Protein AF-A0A6J4Y2L5-F1 (afdb_monomer_lite)

Radius of gyration: 16.48 Å; chains: 1; bounding box: 26×40×36 Å

pLDDT: mean 70.25, std 11.2, range [42.5, 88.0]

Sequence (55 aa):
MDERRAENQNSRLISPIPWTDVMFLFSGHRDITNDPFFTDNLLYILLEKPLKPEL

Structure (mmCIF, N/CA/C/O backbone):
data_AF-A0A6J4Y2L5-F1
#
_entry.id   AF-A0A6J4Y2L5-F1
#
loop_
_atom_site.group_PDB
_atom_site.id
_atom_site.type_symbol
_atom_site.label_atom_id
_atom_site.label_alt_id
_atom_site.label_comp_id
_atom_site.label_asym_id
_atom_site.label_entity_id
_atom_site.label_seq_id
_atom_site.pdbx_PDB_ins_code
_atom_site.Cartn_x
_atom_site.Cartn_y
_atom_site.Cartn_z
_atom_site.occupancy
_atom_site.B_iso_or_equiv
_atom_site.auth_seq_id
_atom_site.auth_comp_id
_atom_site.auth_asym_id
_atom_site.auth_atom_id
_atom_site.pdbx_PDB_model_num
ATOM 1 N N . MET A 1 1 ? -8.182 29.383 -10.892 1.00 42.50 1 MET A N 1
ATOM 2 C CA . MET A 1 1 ? -8.758 30.153 -9.772 1.00 42.50 1 MET A CA 1
ATOM 3 C C . MET A 1 1 ? -9.040 29.127 -8.694 1.00 42.50 1 MET A C 1
ATOM 5 O O . MET A 1 1 ? -9.678 28.138 -9.012 1.00 42.50 1 MET A O 1
ATOM 9 N N . ASP A 1 2 ? -8.421 29.252 -7.524 1.00 58.69 2 ASP A N 1
ATOM 10 C CA . ASP A 1 2 ? -8.491 28.232 -6.475 1.00 58.69 2 ASP A CA 1
ATOM 11 C C . ASP A 1 2 ? -9.580 28.616 -5.468 1.00 58.69 2 ASP A C 1
ATOM 13 O O . ASP A 1 2 ? -9.535 29.684 -4.864 1.00 58.69 2 ASP A O 1
ATOM 17 N N . GLU A 1 3 ? -10.594 27.768 -5.369 1.00 61.16 3 GLU A N 1
ATOM 18 C CA . GLU A 1 3 ? -11.879 27.977 -4.693 1.00 61.16 3 GLU A CA 1
ATOM 19 C C . GLU A 1 3 ? -11.871 27.548 -3.211 1.00 61.16 3 GLU A C 1
ATOM 21 O O . GLU A 1 3 ? -12.900 27.523 -2.532 1.00 61.16 3 GLU A O 1
ATOM 26 N N . ARG A 1 4 ? -10.686 27.261 -2.661 1.00 64.69 4 ARG A N 1
ATOM 27 C CA . ARG A 1 4 ? -10.497 26.893 -1.254 1.00 64.69 4 ARG A CA 1
ATOM 28 C C . ARG A 1 4 ? -10.640 28.123 -0.345 1.00 64.69 4 ARG A C 1
ATOM 30 O O . ARG A 1 4 ? -9.681 28.853 -0.104 1.00 64.69 4 ARG A O 1
ATOM 37 N N . ARG A 1 5 ? -11.857 28.358 0.169 1.00 58.34 5 ARG A N 1
ATOM 38 C CA . ARG A 1 5 ? -12.162 29.385 1.188 1.00 58.34 5 ARG A CA 1
ATOM 39 C C . ARG A 1 5 ? -11.215 29.250 2.386 1.00 58.34 5 ARG A C 1
ATOM 41 O O . ARG A 1 5 ? -11.082 28.175 2.965 1.00 58.34 5 ARG A O 1
ATOM 48 N N . ALA A 1 6 ? -10.607 30.365 2.789 1.00 58.94 6 ALA A N 1
ATOM 49 C CA . ALA A 1 6 ? -9.601 30.465 3.851 1.00 58.94 6 ALA A CA 1
ATOM 50 C C . ALA A 1 6 ? -10.128 30.192 5.279 1.00 58.94 6 ALA A C 1
ATOM 52 O O . ALA A 1 6 ? -9.413 30.418 6.249 1.00 58.94 6 ALA A O 1
ATOM 53 N N . GLU A 1 7 ? -11.366 29.719 5.419 1.00 57.81 7 GLU A N 1
ATOM 54 C CA . GLU A 1 7 ? -12.076 29.613 6.698 1.00 57.81 7 GLU A CA 1
ATOM 55 C C . GLU A 1 7 ? -11.763 28.300 7.452 1.00 57.81 7 GLU A C 1
ATOM 57 O O . GLU A 1 7 ? -12.073 28.192 8.630 1.00 57.81 7 GLU A O 1
ATOM 62 N N . ASN A 1 8 ? -11.075 27.333 6.823 1.00 56.12 8 ASN A N 1
ATOM 63 C CA . ASN A 1 8 ? -10.658 26.059 7.437 1.00 56.12 8 ASN A CA 1
ATOM 64 C C . ASN A 1 8 ? -9.182 25.730 7.150 1.00 56.12 8 ASN A C 1
ATOM 66 O O . ASN A 1 8 ? -8.850 24.664 6.629 1.00 56.12 8 ASN A O 1
ATOM 70 N N . GLN A 1 9 ? -8.263 26.634 7.503 1.00 55.88 9 GLN A N 1
ATOM 71 C CA . GLN A 1 9 ? -6.815 26.418 7.313 1.00 55.88 9 GLN A CA 1
ATOM 72 C C . GLN A 1 9 ? -6.241 25.222 8.105 1.00 55.88 9 GLN A C 1
ATOM 74 O O . GLN A 1 9 ? -5.100 24.831 7.870 1.00 55.88 9 GLN A O 1
ATOM 79 N N . ASN A 1 10 ? -7.037 24.601 8.985 1.00 56.34 10 ASN A N 1
ATOM 80 C CA . ASN A 1 10 ? -6.624 23.486 9.842 1.00 56.34 10 ASN A CA 1
ATOM 81 C C . ASN A 1 10 ? -7.151 22.107 9.411 1.00 56.34 10 ASN A C 1
ATOM 83 O O . ASN A 1 10 ? -6.802 21.109 10.034 1.00 56.34 10 ASN A O 1
ATOM 87 N N . SER A 1 11 ? -7.933 21.998 8.335 1.00 60.81 11 SER A N 1
ATOM 88 C CA . SER A 1 11 ? -8.377 20.692 7.824 1.00 60.81 11 SER A CA 1
ATOM 89 C C . SER A 1 11 ? -7.372 20.123 6.827 1.00 60.81 11 SER A C 1
ATOM 91 O O . SER A 1 11 ? -7.706 19.834 5.678 1.00 60.81 11 SER A O 1
ATOM 93 N N . ARG A 1 12 ? -6.107 19.971 7.236 1.00 62.22 12 ARG A N 1
ATOM 94 C CA . ARG A 1 12 ? -5.203 19.111 6.465 1.00 62.22 12 ARG A CA 1
ATOM 95 C C . ARG A 1 12 ? -5.746 17.692 6.597 1.00 62.22 12 ARG A C 1
ATOM 97 O O . ARG A 1 12 ? -5.970 17.236 7.711 1.00 62.22 12 ARG A O 1
ATOM 104 N N . LEU A 1 13 ? -5.984 17.014 5.476 1.00 65.81 13 LEU A N 1
ATOM 105 C CA . LEU A 1 13 ? -6.243 15.575 5.475 1.00 65.81 13 LEU A CA 1
ATOM 106 C C . LEU A 1 13 ? -5.036 14.897 6.129 1.00 65.81 13 LEU A C 1
ATOM 108 O O . LEU A 1 13 ? -3.963 14.810 5.532 1.00 65.81 13 LEU A O 1
ATOM 112 N N . ILE A 1 14 ? -5.199 14.502 7.389 1.00 68.88 14 ILE A N 1
ATOM 113 C CA . ILE A 1 14 ? -4.202 13.728 8.113 1.00 68.88 14 ILE A CA 1
ATOM 114 C C . ILE A 1 14 ? -4.377 12.294 7.630 1.00 68.88 14 ILE A C 1
ATOM 116 O O . ILE A 1 14 ? -5.455 11.713 7.754 1.00 68.88 14 ILE A O 1
ATOM 120 N N . SER A 1 15 ? -3.326 11.750 7.023 1.00 67.12 15 SER A N 1
ATOM 121 C CA . SER A 1 15 ? -3.290 10.333 6.684 1.00 67.12 15 SER A CA 1
ATOM 122 C C . SER A 1 15 ? -3.474 9.520 7.968 1.00 6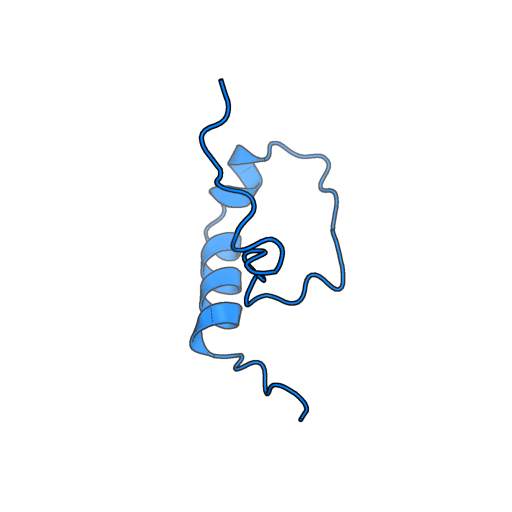7.12 15 SER A C 1
A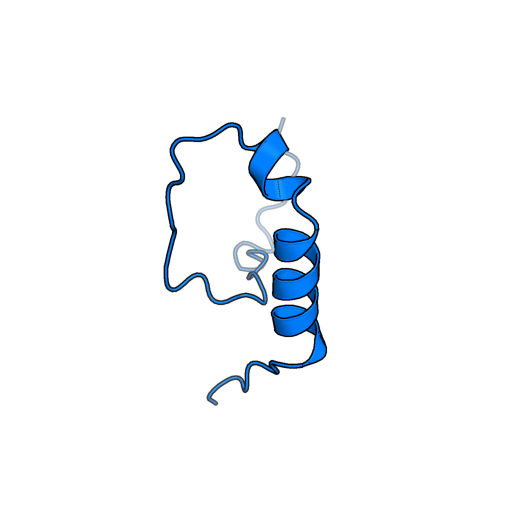TOM 124 O O . SER A 1 15 ? -2.737 9.764 8.924 1.00 67.12 15 SER A O 1
ATOM 126 N N . PRO A 1 16 ? -4.394 8.541 8.007 1.00 68.62 16 PRO A N 1
ATOM 127 C CA . PRO A 1 16 ? -4.496 7.642 9.151 1.00 68.62 16 PRO A CA 1
ATOM 128 C C . PRO A 1 16 ? -3.241 6.773 9.284 1.00 68.62 16 PRO A C 1
ATOM 130 O O . PRO A 1 16 ? -2.991 6.240 10.352 1.00 68.62 16 PRO A O 1
ATOM 133 N N . ILE A 1 17 ? -2.443 6.645 8.219 1.00 68.38 17 ILE A N 1
ATOM 134 C CA . ILE A 1 17 ? -1.144 5.975 8.233 1.00 68.38 17 ILE A CA 1
ATOM 135 C C . ILE A 1 17 ? -0.092 6.996 8.701 1.00 68.38 17 ILE A C 1
ATOM 137 O O . ILE A 1 17 ? 0.114 7.985 7.981 1.00 68.38 17 ILE A O 1
ATOM 141 N N . PRO A 1 18 ? 0.579 6.798 9.857 1.00 71.19 18 PRO A N 1
ATOM 142 C CA . PRO A 1 18 ? 1.714 7.615 10.250 1.00 71.19 18 PRO A CA 1
ATOM 143 C C . PRO A 1 18 ? 2.888 7.241 9.353 1.00 71.19 18 PRO A C 1
ATOM 145 O O . PRO A 1 18 ? 3.510 6.191 9.501 1.00 71.19 18 PRO A O 1
ATOM 148 N N . TRP A 1 19 ? 3.170 8.101 8.385 1.00 69.75 19 TRP A N 1
ATOM 149 C CA . TRP A 1 19 ? 4.327 7.964 7.512 1.00 69.75 19 TRP A CA 1
ATOM 150 C C . TRP A 1 19 ? 5.604 8.253 8.316 1.00 69.75 19 TRP A C 1
ATOM 152 O O . TRP A 1 19 ? 6.102 9.375 8.304 1.00 69.75 19 TRP A O 1
ATOM 162 N N . THR A 1 20 ? 6.098 7.268 9.071 1.00 76.00 20 THR A N 1
ATOM 163 C CA . THR A 1 20 ? 7.367 7.369 9.817 1.00 76.00 20 THR A CA 1
ATOM 164 C C . THR A 1 20 ? 8.571 7.167 8.910 1.00 76.00 20 THR A C 1
ATOM 166 O O . THR A 1 20 ? 9.630 7.729 9.164 1.00 76.00 20 THR A O 1
ATOM 169 N N . ASP A 1 21 ? 8.381 6.413 7.828 1.00 60.88 21 ASP A N 1
ATOM 170 C CA . ASP A 1 21 ? 9.428 6.022 6.900 1.00 60.88 21 ASP A CA 1
ATOM 171 C C . ASP A 1 21 ? 8.901 6.033 5.464 1.00 60.88 21 ASP A C 1
ATOM 173 O O . ASP A 1 21 ? 7.744 5.701 5.191 1.00 60.88 21 ASP A O 1
ATOM 177 N N . VAL A 1 22 ? 9.774 6.411 4.532 1.00 66.00 22 VAL A N 1
ATOM 178 C CA . VAL A 1 22 ? 9.511 6.371 3.092 1.00 66.00 22 VAL A CA 1
ATOM 179 C C . VAL A 1 22 ? 10.612 5.547 2.440 1.00 66.00 22 VAL A C 1
ATOM 181 O O . VAL A 1 22 ? 11.789 5.888 2.531 1.00 66.00 22 VAL A O 1
ATOM 184 N N . MET A 1 23 ? 10.228 4.466 1.763 1.00 65.00 23 MET A N 1
ATOM 185 C CA . MET A 1 23 ? 11.152 3.624 1.009 1.00 65.00 23 MET A CA 1
ATOM 186 C C . MET A 1 23 ? 11.070 3.972 -0.478 1.00 65.00 23 MET A C 1
ATOM 188 O O . MET A 1 23 ? 10.049 3.745 -1.126 1.00 65.00 23 MET A O 1
ATOM 192 N N . PHE A 1 24 ? 12.159 4.507 -1.030 1.00 67.12 24 PHE A N 1
ATOM 193 C CA . PHE A 1 24 ? 12.289 4.716 -2.470 1.00 67.12 24 PHE A CA 1
ATOM 194 C C . PHE A 1 24 ? 12.734 3.413 -3.132 1.00 67.12 24 PHE A C 1
ATOM 196 O O . PHE A 1 24 ? 13.847 2.940 -2.911 1.00 67.12 24 PHE A O 1
ATOM 203 N N . LEU A 1 25 ? 11.854 2.828 -3.941 1.00 66.44 25 LEU A N 1
ATOM 204 C CA . LEU A 1 25 ? 12.146 1.621 -4.704 1.00 66.44 25 LEU A CA 1
ATOM 205 C C . LEU A 1 25 ? 12.510 1.989 -6.143 1.00 66.44 25 LEU A C 1
ATOM 207 O O . LEU A 1 25 ? 11.732 2.629 -6.846 1.00 66.44 25 LEU A O 1
ATOM 211 N N . PHE A 1 26 ? 13.679 1.541 -6.596 1.00 65.06 26 PHE A N 1
ATOM 212 C CA . PHE A 1 26 ? 14.169 1.743 -7.962 1.00 65.06 26 PHE A CA 1
ATOM 213 C C . PHE A 1 26 ? 13.630 0.665 -8.919 1.00 65.06 26 PHE A C 1
ATOM 215 O O . PHE A 1 26 ? 1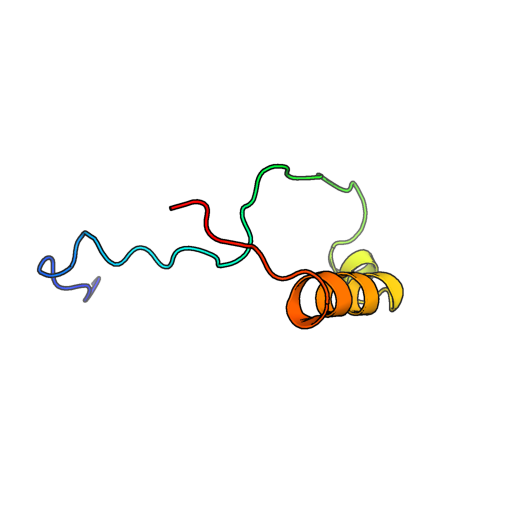4.392 -0.028 -9.588 1.00 65.06 26 PHE A O 1
ATOM 222 N N . SER A 1 27 ? 12.310 0.488 -8.959 1.00 70.81 27 SER A N 1
ATOM 223 C CA . SER A 1 27 ? 11.625 -0.370 -9.936 1.00 70.81 27 SER A CA 1
ATOM 224 C C . SER A 1 27 ? 10.367 0.328 -10.455 1.00 70.81 27 SER A C 1
ATOM 226 O O . SER A 1 27 ? 10.004 1.404 -9.974 1.00 70.81 27 SER A O 1
ATOM 228 N N . GLY A 1 28 ? 9.721 -0.230 -11.481 1.00 77.88 28 GLY A N 1
ATOM 229 C CA . GLY A 1 28 ? 8.490 0.346 -12.008 1.00 77.88 28 GLY A CA 1
ATOM 230 C C . GLY A 1 28 ? 7.428 0.420 -10.911 1.00 77.88 28 GLY A C 1
ATOM 231 O O . GLY A 1 28 ? 7.029 -0.606 -10.371 1.00 77.88 28 GLY A O 1
ATOM 232 N N . HIS A 1 29 ? 6.925 1.622 -10.598 1.00 72.81 29 HIS A N 1
ATOM 233 C CA . HIS A 1 29 ? 5.852 1.798 -9.604 1.00 72.81 29 HIS A CA 1
ATOM 234 C C . HIS A 1 29 ? 4.661 0.872 -9.866 1.00 72.81 29 HIS A C 1
ATOM 236 O O . HIS A 1 29 ? 4.082 0.324 -8.935 1.00 72.81 29 HIS A O 1
ATOM 242 N N . ARG A 1 30 ? 4.338 0.667 -11.149 1.00 78.00 30 ARG A N 1
ATOM 243 C CA . ARG A 1 30 ? 3.266 -0.222 -11.587 1.00 78.00 30 ARG A CA 1
ATOM 244 C C . ARG A 1 30 ? 3.545 -1.686 -11.248 1.00 78.00 30 ARG A C 1
ATOM 246 O O . ARG A 1 30 ? 2.600 -2.404 -10.950 1.00 78.00 30 ARG A O 1
ATOM 253 N N . ASP A 1 31 ? 4.795 -2.123 -11.288 1.00 80.38 31 ASP A N 1
ATOM 254 C CA . ASP A 1 31 ? 5.155 -3.509 -10.990 1.00 80.38 31 ASP A CA 1
ATOM 255 C C . ASP A 1 31 ? 5.031 -3.774 -9.485 1.00 80.38 31 ASP A C 1
ATOM 257 O O . ASP A 1 31 ? 4.456 -4.781 -9.088 1.00 80.38 31 ASP A O 1
ATOM 261 N N . ILE A 1 32 ? 5.445 -2.810 -8.653 1.00 80.00 32 ILE A N 1
ATOM 262 C CA . ILE A 1 32 ? 5.324 -2.886 -7.189 1.00 80.00 32 ILE A CA 1
ATOM 263 C C . ILE A 1 32 ? 3.858 -2.919 -6.752 1.00 80.00 32 ILE A C 1
ATOM 265 O O . ILE A 1 32 ? 3.473 -3.749 -5.939 1.00 80.00 32 ILE A O 1
ATOM 269 N N . THR A 1 33 ? 3.021 -2.011 -7.265 1.00 81.31 33 THR A N 1
ATOM 270 C CA . THR A 1 33 ? 1.624 -1.917 -6.809 1.00 81.31 33 THR A CA 1
ATOM 271 C C . THR A 1 33 ? 0.727 -3.018 -7.368 1.00 81.31 33 THR A C 1
ATOM 273 O O . THR A 1 33 ? -0.352 -3.235 -6.829 1.00 81.31 33 THR A O 1
ATOM 276 N N . ASN A 1 34 ? 1.127 -3.678 -8.462 1.00 84.19 34 ASN A N 1
ATOM 277 C CA . ASN A 1 34 ? 0.422 -4.855 -8.984 1.00 84.19 34 ASN A CA 1
ATOM 278 C C . ASN A 1 34 ? 0.883 -6.158 -8.320 1.00 84.19 34 ASN A C 1
ATOM 280 O O . ASN A 1 34 ? 0.280 -7.199 -8.580 1.00 84.19 34 ASN A O 1
ATOM 284 N N . ASP A 1 35 ? 1.930 -6.119 -7.494 1.00 85.50 35 ASP A N 1
ATOM 285 C CA . ASP A 1 35 ? 2.355 -7.274 -6.719 1.00 85.50 35 ASP A CA 1
ATOM 286 C C . ASP A 1 35 ? 1.238 -7.658 -5.721 1.00 85.50 35 ASP A C 1
ATOM 288 O O . ASP A 1 35 ? 0.824 -6.821 -4.908 1.00 85.50 35 ASP A O 1
ATOM 292 N N . PRO A 1 36 ? 0.728 -8.903 -5.746 1.00 8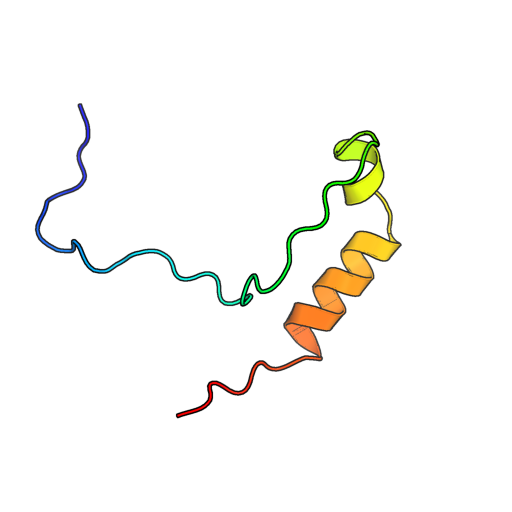8.00 36 PRO A N 1
ATOM 293 C CA . PRO A 1 36 ? -0.241 -9.378 -4.761 1.00 88.00 36 PRO A CA 1
ATOM 294 C C . PRO A 1 36 ? 0.211 -9.150 -3.310 1.00 88.00 36 PRO A C 1
ATOM 296 O O . PRO A 1 36 ? -0.592 -8.724 -2.478 1.00 88.00 36 PRO A O 1
ATOM 299 N N . PHE A 1 37 ? 1.510 -9.307 -3.024 1.00 85.50 37 PHE A N 1
ATOM 300 C CA . PHE A 1 37 ? 2.076 -9.087 -1.692 1.00 85.50 37 PHE A CA 1
ATOM 301 C C . PHE A 1 37 ? 1.962 -7.629 -1.239 1.00 85.50 37 PHE A C 1
ATOM 303 O O . PHE A 1 37 ? 1.878 -7.362 -0.039 1.00 85.50 37 PHE A O 1
ATOM 310 N N . PHE A 1 38 ? 1.948 -6.663 -2.161 1.00 85.69 38 PHE A N 1
ATOM 311 C CA . PHE A 1 38 ? 1.723 -5.261 -1.811 1.00 85.69 38 PHE A CA 1
ATOM 312 C C . PHE A 1 38 ? 0.308 -5.051 -1.258 1.00 85.69 38 PHE A C 1
ATOM 314 O O . PHE A 1 38 ? 0.140 -4.417 -0.213 1.00 85.69 38 PHE A O 1
ATOM 321 N N . THR A 1 39 ? -0.702 -5.620 -1.925 1.00 85.44 39 THR A N 1
ATOM 322 C CA . THR A 1 39 ? -2.108 -5.500 -1.507 1.00 85.44 39 THR A CA 1
ATOM 323 C C . THR A 1 39 ? -2.343 -6.190 -0.167 1.00 85.44 39 THR A C 1
ATOM 325 O O . THR A 1 39 ? -2.960 -5.597 0.716 1.00 85.44 39 THR A O 1
ATOM 328 N N . ASP A 1 40 ? -1.788 -7.387 0.025 1.00 85.94 40 ASP A N 1
ATOM 329 C CA . ASP A 1 40 ? -1.929 -8.145 1.273 1.00 85.94 40 ASP A CA 1
ATOM 330 C C . ASP A 1 40 ? -1.323 -7.400 2.469 1.00 85.94 40 ASP A C 1
ATOM 332 O O . ASP A 1 40 ? -1.965 -7.250 3.510 1.00 85.94 40 ASP A O 1
ATOM 336 N N . ASN A 1 41 ? -0.114 -6.852 2.310 1.00 84.25 41 ASN A N 1
ATOM 337 C CA . ASN A 1 41 ? 0.531 -6.057 3.357 1.00 84.25 41 ASN A CA 1
ATOM 338 C C . ASN A 1 41 ? -0.265 -4.790 3.690 1.00 84.25 41 ASN A C 1
ATOM 340 O O . ASN A 1 41 ? -0.387 -4.417 4.859 1.00 84.25 41 ASN A O 1
ATOM 344 N N . LEU A 1 42 ? -0.822 -4.128 2.673 1.00 83.12 42 LEU A N 1
ATOM 345 C CA . LEU A 1 42 ? -1.641 -2.936 2.863 1.00 83.12 42 LEU A CA 1
ATOM 346 C C . LEU A 1 42 ? -2.942 -3.266 3.607 1.00 83.12 42 LEU A C 1
ATOM 348 O O . LEU A 1 42 ? -3.301 -2.559 4.547 1.00 83.12 42 LEU A O 1
ATOM 352 N N . LEU A 1 43 ? -3.614 -4.362 3.248 1.00 84.50 43 LEU A N 1
ATOM 353 C CA . LEU A 1 43 ? -4.809 -4.833 3.951 1.00 84.50 43 LEU A CA 1
ATOM 354 C C . LEU A 1 43 ? -4.503 -5.223 5.400 1.00 84.50 43 LEU A C 1
ATOM 356 O O . LEU A 1 43 ? -5.251 -4.829 6.292 1.00 84.50 43 LEU A O 1
ATOM 360 N N . TYR A 1 44 ? -3.387 -5.907 5.656 1.00 83.69 44 TYR A N 1
ATOM 361 C CA . TYR A 1 44 ? -2.940 -6.232 7.013 1.00 83.69 44 TYR A CA 1
ATOM 362 C C . TYR A 1 44 ? -2.744 -4.972 7.870 1.00 83.69 44 TYR A C 1
ATOM 364 O O . TYR A 1 44 ? -3.244 -4.891 8.993 1.00 83.69 44 TYR A O 1
ATOM 372 N N . ILE A 1 45 ? -2.071 -3.951 7.327 1.00 81.81 45 ILE A N 1
ATOM 373 C CA . ILE A 1 45 ? -1.871 -2.674 8.028 1.00 81.81 45 ILE A CA 1
ATOM 374 C C . ILE A 1 45 ? -3.213 -2.008 8.346 1.00 81.81 45 IL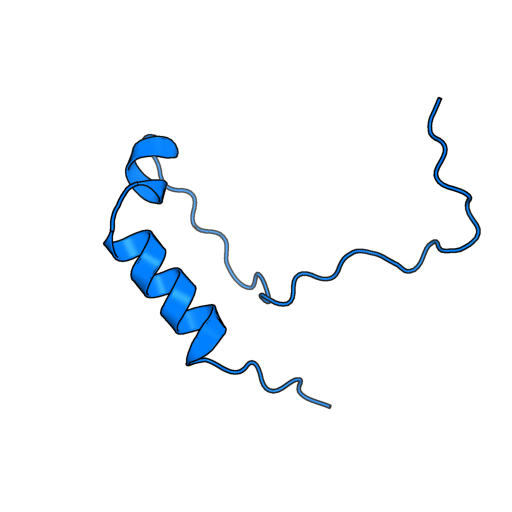E A C 1
ATOM 376 O O . ILE A 1 45 ? -3.389 -1.496 9.449 1.00 81.81 45 ILE A O 1
ATOM 380 N N . LEU A 1 46 ? -4.152 -2.006 7.399 1.00 80.19 46 LEU A N 1
ATOM 381 C CA . LEU A 1 46 ? -5.427 -1.307 7.55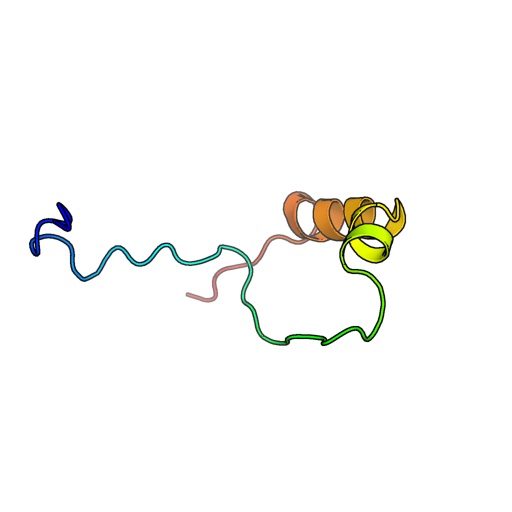6 1.00 80.19 46 LEU A CA 1
ATOM 382 C C . LEU A 1 46 ? -6.427 -2.041 8.456 1.00 80.19 46 LEU A C 1
ATOM 384 O O . LEU A 1 46 ? -7.207 -1.383 9.143 1.00 80.19 46 LEU A O 1
ATOM 388 N N . LEU A 1 47 ? -6.442 -3.375 8.432 1.00 84.06 47 LEU A N 1
ATOM 389 C CA . LEU A 1 47 ? -7.481 -4.181 9.078 1.00 84.06 47 LEU A CA 1
ATOM 390 C C . LEU A 1 47 ? -7.020 -4.826 10.385 1.00 84.06 47 LEU A C 1
ATOM 392 O O . LEU A 1 47 ? -7.804 -4.919 11.327 1.00 84.06 47 LEU A O 1
ATOM 396 N N . GLU A 1 48 ? -5.763 -5.263 10.461 1.00 78.50 48 GLU A N 1
ATOM 397 C CA . GLU A 1 48 ? -5.259 -6.049 11.595 1.00 78.50 48 GLU A CA 1
ATOM 398 C C . GLU A 1 48 ? -4.326 -5.260 12.514 1.00 78.50 48 GLU A C 1
ATOM 400 O O . GLU A 1 48 ? -4.104 -5.660 13.659 1.00 78.50 48 GLU A O 1
ATOM 405 N N . LYS A 1 49 ? -3.804 -4.116 12.053 1.00 74.75 49 LYS A N 1
ATOM 406 C CA . LYS A 1 49 ? -2.860 -3.287 12.807 1.00 74.75 49 LYS A CA 1
ATOM 407 C C . LYS A 1 49 ? -3.509 -1.965 13.250 1.00 74.75 49 LYS A C 1
ATOM 409 O O . LYS A 1 49 ? -3.213 -0.914 12.682 1.00 74.75 49 LYS A O 1
ATOM 414 N N . PRO A 1 50 ? -4.386 -1.969 14.275 1.00 60.78 50 PRO A N 1
ATOM 415 C CA . PRO A 1 50 ? -4.979 -0.740 14.774 1.00 60.78 50 PRO A CA 1
ATOM 416 C C . PRO A 1 50 ? -3.880 0.156 15.343 1.00 60.78 50 PRO A C 1
ATOM 418 O O . PRO A 1 50 ? -3.206 -0.183 16.319 1.00 60.78 50 PRO A O 1
ATOM 421 N N . LEU A 1 51 ? -3.717 1.327 14.739 1.00 61.62 51 LEU A N 1
ATOM 422 C CA . LEU A 1 51 ? -2.981 2.419 15.348 1.00 61.62 51 LEU A CA 1
ATOM 423 C C . LEU A 1 51 ? -3.755 2.846 16.583 1.00 61.62 51 LEU A C 1
ATOM 425 O O . LEU A 1 51 ? -4.810 3.464 16.473 1.00 61.62 51 LEU A O 1
ATOM 429 N N . LYS A 1 52 ? -3.258 2.483 17.767 1.00 62.53 52 LYS A N 1
ATOM 430 C CA . LYS A 1 52 ? -3.684 3.171 18.980 1.00 62.53 52 LYS A CA 1
ATOM 431 C C . LYS A 1 52 ? -3.202 4.615 18.841 1.00 62.53 52 LYS A C 1
ATOM 433 O O . LYS A 1 52 ? -1.989 4.810 18.775 1.00 62.53 52 LYS A O 1
ATOM 438 N N . PRO A 1 53 ? -4.097 5.613 18.768 1.00 55.72 53 PRO A N 1
ATOM 439 C CA . PRO A 1 53 ? -3.667 6.980 18.983 1.00 55.72 53 PRO A CA 1
ATOM 440 C C . PRO A 1 53 ? -3.160 7.053 20.427 1.00 55.72 53 PRO A C 1
ATOM 442 O O . PRO A 1 53 ? -3.906 6.750 21.359 1.00 55.72 53 PRO A O 1
ATOM 445 N N . GLU A 1 54 ? -1.878 7.361 20.614 1.00 59.59 54 GLU A N 1
ATOM 446 C CA . GLU A 1 54 ? -1.389 7.765 21.930 1.00 59.59 54 GLU A CA 1
ATOM 447 C C . GLU A 1 54 ? -2.064 9.103 22.269 1.00 59.59 54 GLU A C 1
ATOM 449 O O . GLU A 1 54 ? -1.980 10.056 21.491 1.00 59.59 54 GLU A O 1
ATOM 454 N N . LEU A 1 55 ? -2.834 9.100 23.364 1.00 47.62 55 LEU A N 1
ATOM 455 C CA . LEU A 1 55 ? -3.503 10.265 23.952 1.00 47.62 55 LEU A CA 1
ATOM 456 C C . LEU A 1 55 ? -2.519 11.083 24.787 1.00 47.62 55 LEU A C 1
ATOM 458 O O . LEU A 1 55 ? -1.741 10.450 25.536 1.00 47.62 55 LEU A O 1
#

Secondary structure (DSSP, 8-state):
-----GGGTT-----SS--------SS-HHHHHT-HHHHHHHHHHHHT-------

Foldseek 3Di:
DDPPPPPCPPPDPDPLDPCPDDDDDPDPPVVQCPPPVNVVVVCCCVPVPDDDPDD